Protein AF-X1T6E4-F1 (afdb_monomer)

Solvent-accessible surface area (backbone atoms only — not comparable to full-atom values): 7412 Å² total; per-residue (Å²): 74,67,63,47,79,48,67,65,68,37,75,69,55,88,54,59,63,74,81,40,40,71,64,42,41,77,71,72,50,53,81,62,45,65,73,79,45,44,65,80,38,66,54,50,30,37,75,79,36,68,69,68,45,50,64,54,45,50,55,48,51,76,50,34,44,95,89,18,36,40,38,37,45,39,33,25,34,96,89,43,54,42,60,64,58,48,50,66,66,34,52,91,69,31,45,81,73,50,74,50,77,45,79,48,68,81,73,76,80,82,94,68,97,84,70,64,70,52,46,28,43,32,38,35,34,31,68

Foldseek 3Di:
DQEAADEAAEQQDDCVCVVCVVVVVVVVDDPVCCVPPVCVGPNVVVNVPVLVCLVVLVVRLVPHDPNHKYKYWYFDAPVDDSLVRVQVSNVVRWHFPDKDKDAPCVVPDDDDPDDTRGGIIMMTMTD

Secondary structure (DSSP, 8-state):
--EEEE-PPPTT-S-HHHHTHHHHHHTT--HHHHHH-GGGSHHHHHHH-GGGGHHHHHHHHHHS-TT-EEEEEEEEETTEEHHHHHHHHHTTT--EEEEEEEE-GGG--SS-S---SEEEEEEEEE-

Mean predicted aligned error: 5.6 Å

Structure (mmCIF, N/CA/C/O backbone):
data_AF-X1T6E4-F1
#
_entry.id   AF-X1T6E4-F1
#
loop_
_atom_site.group_PDB
_atom_site.id
_atom_site.type_symbol
_atom_site.label_atom_id
_atom_sit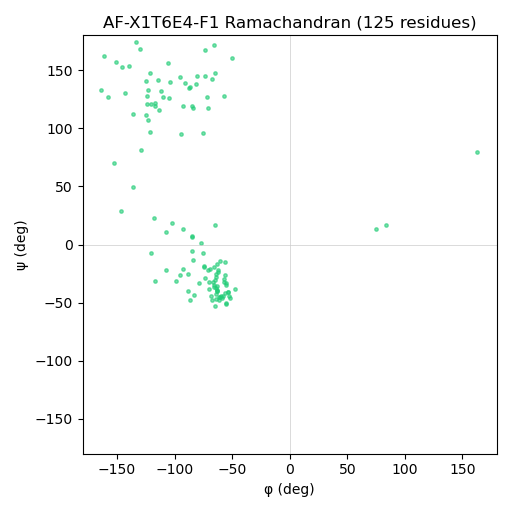e.label_alt_id
_atom_site.label_comp_id
_atom_site.label_asym_id
_atom_site.label_entity_id
_atom_site.label_seq_id
_atom_site.pdbx_PDB_ins_code
_atom_site.Cartn_x
_atom_site.Cartn_y
_atom_site.Cartn_z
_atom_site.occupancy
_atom_site.B_iso_or_equiv
_atom_site.auth_seq_id
_atom_site.auth_comp_id
_atom_site.auth_asym_id
_atom_site.auth_atom_id
_atom_site.pdbx_PDB_model_num
ATOM 1 N N . LEU A 1 1 ? -16.668 4.614 7.232 1.00 96.25 1 LEU A N 1
ATOM 2 C CA . LEU A 1 1 ? -16.405 3.268 6.670 1.00 96.25 1 LEU A CA 1
ATOM 3 C C . LEU A 1 1 ? -16.042 2.331 7.808 1.00 96.25 1 LEU A C 1
ATOM 5 O O . LEU A 1 1 ? -15.272 2.750 8.665 1.00 96.25 1 LEU A O 1
ATOM 9 N N . ASP A 1 2 ? -16.569 1.108 7.819 1.00 98.31 2 ASP A N 1
ATOM 10 C CA . ASP A 1 2 ? -16.185 0.089 8.808 1.00 98.31 2 ASP A CA 1
ATOM 11 C C . ASP A 1 2 ? -14.858 -0.582 8.467 1.00 98.31 2 ASP A C 1
ATOM 13 O O . ASP A 1 2 ? -14.085 -0.912 9.360 1.00 98.31 2 ASP A O 1
ATOM 17 N N . ALA A 1 3 ? -14.573 -0.742 7.175 1.00 98.12 3 ALA A N 1
ATOM 18 C CA . ALA A 1 3 ? -13.314 -1.293 6.719 1.00 98.12 3 ALA A CA 1
ATOM 19 C C . ALA A 1 3 ? -12.841 -0.657 5.409 1.00 98.12 3 ALA A C 1
ATOM 21 O O . ALA A 1 3 ? -13.641 -0.221 4.577 1.00 98.12 3 ALA A O 1
ATOM 22 N N . VAL A 1 4 ? -11.525 -0.650 5.218 1.00 98.19 4 VAL A N 1
ATOM 23 C CA . VAL A 1 4 ? -10.867 -0.486 3.921 1.00 98.19 4 VAL A CA 1
ATOM 24 C C . VAL A 1 4 ? -10.094 -1.774 3.675 1.00 98.19 4 VAL A C 1
ATOM 26 O O . VAL A 1 4 ? -9.247 -2.143 4.478 1.00 98.19 4 VAL A O 1
ATOM 29 N N . VAL A 1 5 ? -10.381 -2.471 2.579 1.00 97.38 5 VAL A N 1
ATOM 30 C CA . VAL A 1 5 ? -9.680 -3.706 2.199 1.00 97.38 5 VAL A CA 1
ATOM 31 C C . VAL A 1 5 ? -9.116 -3.502 0.804 1.00 97.38 5 VAL A C 1
ATOM 33 O O . VAL A 1 5 ? -9.858 -3.176 -0.122 1.00 97.38 5 VAL A O 1
ATOM 36 N N . THR A 1 6 ? -7.799 -3.618 0.646 1.00 94.69 6 THR A N 1
ATOM 37 C CA . THR A 1 6 ? -7.149 -3.335 -0.639 1.00 94.69 6 THR A CA 1
ATOM 38 C C . THR A 1 6 ? -5.878 -4.151 -0.843 1.00 94.69 6 THR A C 1
ATOM 40 O O . THR A 1 6 ? -5.233 -4.588 0.106 1.00 94.69 6 THR A O 1
ATOM 43 N N . SER A 1 7 ? -5.509 -4.319 -2.109 1.00 92.50 7 SER A N 1
ATOM 44 C CA . SER A 1 7 ? -4.253 -4.921 -2.552 1.00 92.50 7 SER A CA 1
ATOM 45 C C . SER A 1 7 ? -3.521 -3.884 -3.414 1.00 92.50 7 SER A C 1
ATOM 47 O O . SER A 1 7 ? -3.908 -3.661 -4.571 1.00 92.50 7 SER A O 1
ATOM 49 N N . PRO A 1 8 ? -2.574 -3.115 -2.842 1.00 92.69 8 PRO A N 1
ATOM 50 C CA . PRO A 1 8 ? -1.764 -2.183 -3.614 1.00 92.69 8 PRO A CA 1
ATOM 51 C C . PRO A 1 8 ? -0.714 -2.940 -4.455 1.00 92.69 8 PRO A C 1
ATOM 53 O O . PRO A 1 8 ? -0.490 -4.132 -4.245 1.00 92.69 8 PRO A O 1
ATOM 56 N N . PRO A 1 9 ? -0.044 -2.278 -5.419 1.00 92.25 9 PRO A N 1
ATOM 57 C CA . PRO A 1 9 ? 0.988 -2.924 -6.222 1.00 92.25 9 PRO A CA 1
ATOM 58 C C . PRO A 1 9 ? 2.099 -3.494 -5.342 1.00 92.25 9 PRO A C 1
ATOM 60 O O . PRO A 1 9 ? 2.695 -2.761 -4.556 1.00 92.25 9 PRO A O 1
ATOM 63 N N . PHE A 1 10 ? 2.433 -4.772 -5.514 1.00 92.31 10 PHE A N 1
ATOM 64 C CA . PHE A 1 10 ? 3.564 -5.369 -4.805 1.00 92.31 10 PHE A CA 1
ATOM 65 C C . PHE A 1 10 ? 4.884 -4.722 -5.235 1.00 92.31 10 PHE A C 1
ATOM 67 O O . PHE A 1 10 ? 5.041 -4.334 -6.395 1.00 92.31 10 PHE A O 1
ATOM 74 N N . PHE A 1 11 ? 5.840 -4.632 -4.308 1.00 90.88 11 PHE A N 1
ATOM 75 C CA . PHE A 1 11 ? 7.113 -3.932 -4.503 1.00 90.88 11 PHE A CA 1
ATOM 76 C C . PHE A 1 11 ? 7.861 -4.382 -5.768 1.00 90.88 11 PHE A C 1
ATOM 78 O O . PHE A 1 11 ? 8.326 -3.555 -6.551 1.00 90.88 11 PHE A O 1
ATOM 85 N N . ASP A 1 12 ? 7.924 -5.694 -6.005 1.00 83.44 12 ASP A N 1
ATOM 86 C CA . ASP A 1 12 ? 8.618 -6.292 -7.151 1.00 83.44 12 ASP A CA 1
ATOM 87 C C . ASP A 1 12 ? 7.710 -6.527 -8.377 1.00 83.44 12 ASP A C 1
ATOM 89 O O . ASP A 1 12 ? 8.106 -7.208 -9.324 1.00 83.44 12 ASP A O 1
ATOM 93 N N . SER A 1 13 ? 6.507 -5.943 -8.405 1.00 79.25 13 SER A N 1
ATOM 94 C CA . SER A 1 13 ? 5.673 -5.962 -9.608 1.00 79.25 13 SER A CA 1
ATOM 95 C C . SER A 1 13 ? 6.305 -5.123 -10.729 1.00 79.25 13 SER A C 1
ATOM 97 O O . SER A 1 13 ? 6.941 -4.084 -10.491 1.00 79.25 13 SER A O 1
ATOM 99 N N . THR A 1 14 ? 6.176 -5.611 -11.964 1.00 70.94 14 THR A N 1
ATOM 100 C CA . THR A 1 14 ? 6.730 -4.986 -13.180 1.00 70.94 14 THR A CA 1
ATOM 101 C C . THR A 1 14 ? 5.661 -4.622 -14.211 1.00 70.94 14 THR A C 1
ATOM 103 O O . THR A 1 14 ? 5.979 -3.995 -15.222 1.00 70.94 14 THR A O 1
ATOM 106 N N . ARG A 1 15 ? 4.405 -5.034 -13.993 1.00 76.38 15 ARG A N 1
ATOM 107 C CA . ARG A 1 15 ? 3.292 -4.898 -14.951 1.00 76.38 15 ARG A CA 1
ATOM 108 C C . ARG A 1 15 ? 1.947 -4.674 -14.257 1.00 76.38 15 ARG A C 1
ATOM 110 O O . ARG A 1 15 ? 0.910 -5.057 -14.802 1.00 76.38 15 ARG A O 1
ATOM 117 N N . PHE A 1 16 ? 1.934 -4.064 -13.066 1.00 84.06 16 PHE A N 1
ATOM 118 C CA . PHE A 1 16 ? 0.690 -3.894 -12.305 1.00 84.06 16 PHE A CA 1
ATOM 119 C C . PHE A 1 16 ? -0.380 -3.164 -13.121 1.00 84.06 16 PHE A C 1
ATOM 121 O O . PHE A 1 16 ? -1.541 -3.575 -13.117 1.00 84.06 16 PHE A O 1
ATOM 128 N N . TYR A 1 17 ? 0.007 -2.120 -13.860 1.00 82.88 17 TYR A N 1
ATOM 129 C CA . TYR A 1 17 ? -0.959 -1.335 -14.623 1.00 82.88 17 TYR A CA 1
ATOM 130 C C . TYR A 1 17 ? -1.620 -2.097 -15.773 1.00 82.88 17 TYR A C 1
ATOM 132 O O . TYR A 1 17 ? -2.789 -1.853 -16.053 1.00 82.88 17 TYR A O 1
ATOM 140 N N . LEU A 1 18 ? -0.913 -3.039 -16.408 1.00 85.06 18 LEU A N 1
ATOM 141 C CA . LEU A 1 18 ? -1.480 -3.866 -17.477 1.00 85.06 18 LEU A CA 1
ATOM 142 C C . LEU A 1 18 ? -2.541 -4.812 -16.912 1.00 85.06 18 LEU A C 1
ATOM 144 O O . LEU A 1 18 ? -3.632 -4.918 -17.463 1.00 85.06 18 LEU A O 1
ATOM 148 N N . ALA A 1 19 ? -2.248 -5.440 -15.770 1.00 86.38 19 ALA A N 1
ATOM 149 C CA . ALA A 1 19 ? -3.185 -6.326 -15.084 1.00 86.38 19 ALA A CA 1
ATOM 150 C C . ALA A 1 19 ? -4.392 -5.582 -14.478 1.00 86.38 19 ALA A C 1
AT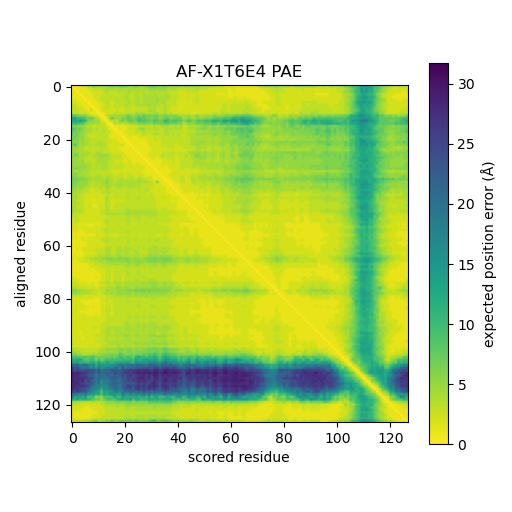OM 152 O O . ALA A 1 19 ? -5.432 -6.187 -14.241 1.00 86.38 19 ALA A O 1
ATOM 153 N N . ASN A 1 20 ? -4.271 -4.271 -14.241 1.00 87.75 20 ASN A N 1
ATOM 154 C CA . ASN A 1 20 ? -5.295 -3.438 -13.602 1.00 87.75 20 ASN A CA 1
ATOM 155 C C . ASN A 1 20 ? -5.809 -2.316 -14.519 1.00 87.75 20 ASN A C 1
ATOM 157 O O . ASN A 1 20 ? -6.318 -1.307 -14.025 1.00 87.75 20 ASN A O 1
ATOM 161 N N . TRP A 1 21 ? -5.682 -2.471 -15.843 1.00 89.81 21 TRP A N 1
ATOM 162 C CA . TRP A 1 21 ? -5.915 -1.384 -16.799 1.00 89.81 21 TRP A CA 1
ATOM 163 C C . TRP A 1 21 ? -7.299 -0.746 -16.655 1.00 89.81 21 TRP A C 1
ATOM 165 O O . TRP A 1 21 ? -7.391 0.465 -16.483 1.00 89.81 21 TRP A O 1
ATOM 175 N N . ILE A 1 22 ? -8.367 -1.553 -16.624 1.00 90.44 22 ILE A N 1
ATOM 176 C CA . ILE A 1 22 ? -9.747 -1.050 -16.508 1.00 90.44 22 ILE A CA 1
ATOM 177 C C . ILE A 1 22 ? -9.922 -0.211 -15.234 1.00 90.44 22 ILE A C 1
ATOM 179 O O . ILE A 1 22 ? -10.479 0.883 -15.283 1.00 90.44 22 ILE A O 1
ATOM 183 N N . ARG A 1 23 ? -9.399 -0.683 -14.094 1.00 89.50 23 ARG A N 1
ATOM 184 C CA . ARG A 1 23 ? -9.473 0.036 -12.813 1.00 89.50 23 ARG A CA 1
ATOM 185 C C . ARG A 1 23 ? -8.760 1.384 -12.890 1.00 89.50 23 ARG A C 1
ATOM 187 O O . ARG A 1 23 ? -9.279 2.378 -12.397 1.00 89.50 23 ARG A O 1
ATOM 194 N N . LEU A 1 24 ? -7.568 1.412 -13.478 1.00 89.56 24 LEU A N 1
ATOM 195 C CA . LEU A 1 24 ? -6.767 2.629 -13.578 1.00 89.56 24 LEU A CA 1
ATOM 196 C C . LEU A 1 24 ? -7.387 3.627 -14.558 1.00 89.56 24 LEU A C 1
ATOM 198 O O . LEU A 1 24 ? -7.429 4.815 -14.251 1.00 89.56 24 LEU A O 1
ATOM 202 N N . TRP A 1 25 ? -7.949 3.140 -15.662 1.00 92.62 25 TRP A N 1
ATOM 203 C CA . TRP A 1 25 ? -8.695 3.958 -16.609 1.00 92.62 25 TRP A CA 1
ATOM 204 C C . TRP A 1 25 ? -9.911 4.632 -15.954 1.00 92.62 25 TRP A C 1
ATOM 206 O O . TRP A 1 25 ? -10.076 5.843 -16.077 1.00 92.62 25 TRP A O 1
ATOM 216 N N . PHE A 1 26 ? -10.688 3.910 -15.135 1.00 93.56 26 PHE A N 1
ATOM 217 C CA . PHE A 1 26 ? -11.773 4.516 -14.341 1.00 93.56 26 PHE A CA 1
ATOM 218 C C . PHE A 1 26 ? -11.290 5.559 -13.321 1.00 93.56 26 PHE A C 1
ATOM 220 O O . PHE A 1 26 ? -12.052 6.442 -12.935 1.00 93.56 26 PHE A O 1
ATOM 227 N N . CYS A 1 27 ? -10.030 5.488 -12.887 1.00 89.44 27 CYS A N 1
ATOM 228 C CA . CYS A 1 27 ? -9.408 6.506 -12.041 1.00 89.44 27 CYS A CA 1
ATOM 229 C C . CYS A 1 27 ? -8.817 7.687 -12.836 1.00 89.44 27 CYS A C 1
ATOM 231 O O . CYS A 1 27 ? -8.149 8.532 -12.240 1.00 89.44 27 CYS A O 1
ATOM 233 N N . GLY A 1 28 ? -9.051 7.754 -14.151 1.00 92.94 28 GLY A N 1
ATOM 234 C CA . GLY A 1 28 ? -8.604 8.841 -15.022 1.00 92.94 28 GLY A CA 1
ATOM 235 C C . GLY A 1 28 ? -7.170 8.703 -15.532 1.00 92.94 28 GLY A C 1
ATOM 236 O O . GLY A 1 28 ? -6.598 9.695 -15.976 1.00 92.94 28 GLY A O 1
ATOM 237 N N . TRP A 1 29 ? -6.571 7.512 -15.447 1.00 92.12 29 TRP A N 1
ATOM 238 C CA . TRP A 1 29 ? -5.241 7.264 -16.001 1.00 92.12 29 TRP A CA 1
ATOM 239 C C . TRP A 1 29 ? -5.309 6.843 -17.464 1.00 92.12 29 TRP A C 1
ATOM 241 O O . TRP A 1 29 ? -6.043 5.926 -17.826 1.00 92.12 29 TRP A O 1
ATOM 251 N N . GLU A 1 30 ? -4.449 7.441 -18.281 1.00 93.19 30 GLU A N 1
ATOM 252 C CA . GLU A 1 30 ? -4.286 7.096 -19.687 1.00 93.19 30 GLU A CA 1
ATOM 253 C C . GLU A 1 30 ? -2.992 6.317 -19.931 1.00 93.19 30 GLU A C 1
ATOM 255 O O . GLU A 1 30 ? -2.005 6.443 -19.206 1.00 93.19 30 GLU A O 1
ATOM 260 N N . SER A 1 31 ? -2.939 5.538 -21.017 1.00 89.56 31 SER A N 1
ATOM 261 C CA . SER A 1 31 ? -1.753 4.730 -21.358 1.00 89.56 31 SER A CA 1
ATOM 262 C C . SER A 1 31 ? -0.491 5.596 -21.501 1.00 89.56 31 SER A C 1
ATOM 264 O O . SER A 1 31 ? 0.620 5.174 -21.166 1.00 89.56 31 SER A O 1
ATOM 266 N N . ARG A 1 32 ? -0.662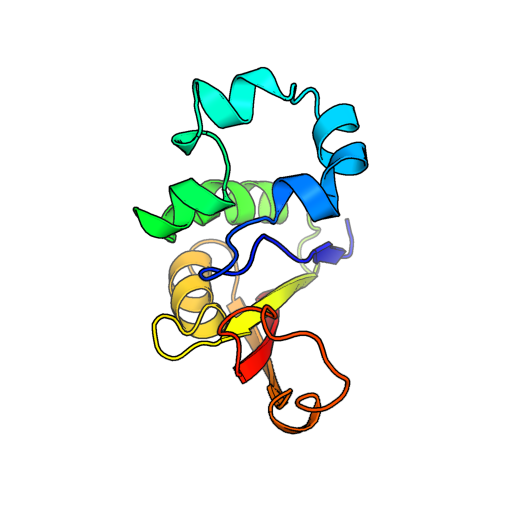 6.844 -21.961 1.00 92.88 32 ARG A N 1
ATOM 267 C CA . ARG A 1 32 ? 0.418 7.828 -22.087 1.00 92.88 32 ARG A CA 1
ATOM 268 C C . ARG A 1 32 ? 1.031 8.193 -20.735 1.00 92.88 32 ARG A C 1
ATOM 270 O O . ARG A 1 32 ? 2.246 8.372 -20.686 1.00 92.88 32 ARG A O 1
ATOM 277 N N . ASP A 1 33 ? 0.241 8.258 -19.666 1.00 92.50 33 ASP A N 1
ATOM 278 C CA . ASP A 1 33 ? 0.714 8.673 -18.341 1.00 92.50 33 ASP A CA 1
ATOM 279 C C . ASP A 1 33 ? 1.756 7.698 -17.787 1.00 92.50 33 ASP A C 1
ATOM 281 O O . ASP A 1 33 ? 2.763 8.123 -17.224 1.00 92.50 33 ASP A O 1
ATOM 285 N N . PHE A 1 34 ? 1.590 6.395 -18.031 1.00 87.44 34 PHE A N 1
ATOM 286 C CA . PHE A 1 34 ? 2.559 5.366 -17.628 1.00 87.44 34 PHE A CA 1
ATOM 287 C C . PHE A 1 34 ? 3.913 5.507 -18.334 1.00 87.44 34 PHE A C 1
ATOM 289 O O . PHE A 1 34 ? 4.934 5.085 -17.795 1.00 87.44 34 PHE A O 1
ATOM 296 N N . LYS A 1 35 ? 3.936 6.114 -19.528 1.00 87.25 35 LYS A N 1
ATOM 297 C CA . LYS A 1 35 ? 5.163 6.349 -20.304 1.00 87.25 35 LYS A CA 1
ATOM 298 C C . LYS A 1 35 ? 5.826 7.675 -19.946 1.00 87.25 35 LYS A C 1
ATOM 300 O O . LYS A 1 35 ? 7.047 7.750 -19.894 1.00 87.25 35 LYS A O 1
ATOM 305 N N . THR A 1 36 ? 5.035 8.725 -19.737 1.00 92.81 36 THR A N 1
ATOM 306 C CA . THR A 1 36 ? 5.544 10.095 -19.565 1.00 92.81 36 THR A CA 1
ATOM 307 C C . THR A 1 36 ? 5.712 10.493 -18.104 1.00 92.81 36 THR A C 1
ATOM 309 O O . THR A 1 36 ? 6.531 11.356 -17.804 1.00 92.81 36 THR A O 1
ATOM 312 N N . GLN A 1 37 ? 4.946 9.891 -17.190 1.00 90.19 37 GLN A N 1
ATOM 313 C CA . GLN A 1 37 ? 4.914 10.244 -15.768 1.00 90.19 37 GLN A CA 1
ATOM 314 C C . GLN A 1 37 ? 4.919 9.003 -14.847 1.00 90.19 37 GLN A C 1
ATOM 316 O O . GLN A 1 37 ? 4.126 8.925 -13.904 1.00 90.19 37 GLN A O 1
ATOM 321 N N . PRO A 1 38 ? 5.840 8.039 -15.054 1.00 86.50 38 PRO A N 1
ATOM 322 C CA . PRO A 1 38 ? 5.863 6.765 -14.330 1.00 86.50 38 PRO A CA 1
ATOM 323 C C . PRO A 1 38 ? 5.911 6.910 -12.797 1.00 86.50 38 PRO A C 1
ATOM 325 O O . PRO A 1 38 ? 5.319 6.120 -12.067 1.00 86.50 38 PRO A O 1
ATOM 328 N N . LEU A 1 39 ? 6.568 7.950 -12.279 1.00 90.12 39 LEU A N 1
ATOM 329 C CA . LEU A 1 39 ? 6.720 8.170 -10.835 1.00 90.12 39 LEU A CA 1
ATOM 330 C C . LEU A 1 39 ? 5.458 8.697 -10.137 1.00 90.12 39 LEU A C 1
ATOM 332 O O . LEU A 1 39 ? 5.425 8.775 -8.908 1.00 90.12 39 LEU A O 1
ATOM 336 N N . ARG A 1 40 ? 4.403 9.041 -10.885 1.00 89.69 40 ARG A N 1
ATOM 337 C CA . ARG A 1 40 ? 3.098 9.356 -10.286 1.00 89.69 40 ARG A CA 1
ATOM 338 C C . ARG A 1 40 ? 2.365 8.106 -9.801 1.00 89.69 40 ARG A C 1
ATOM 340 O O . ARG A 1 40 ? 1.480 8.220 -8.955 1.00 89.69 40 ARG A O 1
ATOM 347 N N . PHE A 1 41 ? 2.742 6.930 -10.296 1.00 88.75 41 PHE A N 1
ATOM 348 C CA . PHE A 1 41 ? 2.119 5.665 -9.933 1.00 88.75 41 PHE A CA 1
ATOM 349 C C . PHE A 1 41 ? 2.762 5.074 -8.689 1.00 88.75 41 PHE A C 1
ATOM 351 O O . PHE A 1 41 ? 3.987 5.003 -8.582 1.00 88.75 41 PHE A O 1
ATOM 358 N N . LEU A 1 42 ? 1.925 4.580 -7.774 1.00 90.00 42 LEU A N 1
ATOM 359 C CA . LEU A 1 42 ? 2.384 3.967 -6.528 1.00 90.00 42 LE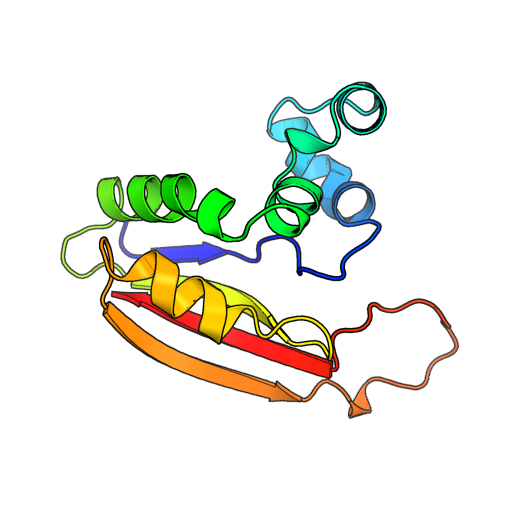U A CA 1
ATOM 360 C C . LEU A 1 42 ? 3.369 2.812 -6.780 1.00 90.00 42 LEU A C 1
ATOM 362 O O . LEU A 1 42 ? 4.342 2.697 -6.046 1.00 90.00 42 LEU A O 1
ATOM 366 N N . GLU A 1 43 ? 3.186 2.040 -7.862 1.00 89.44 43 GLU A N 1
ATOM 367 C CA . GLU A 1 43 ? 4.073 0.930 -8.260 1.00 89.44 43 GLU A CA 1
ATOM 368 C C . GLU A 1 43 ? 5.545 1.345 -8.388 1.00 89.44 43 GLU A C 1
ATOM 370 O O . GLU A 1 43 ? 6.435 0.601 -7.977 1.00 89.44 43 GLU A O 1
ATOM 375 N N . LEU A 1 44 ? 5.809 2.525 -8.954 1.00 90.12 44 LEU A N 1
ATOM 376 C CA . LEU A 1 44 ? 7.169 3.020 -9.179 1.00 90.12 44 LEU A CA 1
ATOM 377 C C . LEU A 1 44 ? 7.601 4.003 -8.093 1.00 90.12 44 LEU A C 1
ATOM 379 O O . LEU A 1 44 ? 8.768 4.016 -7.710 1.00 90.12 44 LEU A O 1
ATOM 383 N N . LYS A 1 45 ? 6.661 4.765 -7.529 1.00 92.19 45 LYS A N 1
ATOM 384 C CA . LYS A 1 45 ? 6.922 5.670 -6.408 1.00 92.19 45 LYS A CA 1
ATOM 385 C C . LYS A 1 45 ? 7.382 4.915 -5.158 1.00 92.19 45 LYS A C 1
ATOM 387 O O . LYS A 1 45 ? 8.316 5.357 -4.493 1.00 92.19 45 LYS A O 1
ATOM 392 N N . GLN A 1 46 ? 6.801 3.746 -4.876 1.00 93.12 46 GLN A N 1
ATOM 393 C CA . GLN A 1 46 ? 7.197 2.926 -3.726 1.00 93.12 46 GLN A CA 1
ATOM 394 C C . GLN A 1 46 ? 8.640 2.411 -3.820 1.00 93.12 46 GLN A C 1
ATOM 396 O O . GLN A 1 46 ? 9.292 2.240 -2.796 1.00 93.12 46 GLN A O 1
ATOM 401 N N . LYS A 1 47 ? 9.169 2.238 -5.042 1.00 91.06 47 LYS A N 1
ATOM 402 C CA . LYS A 1 47 ? 10.566 1.836 -5.279 1.00 91.06 47 LYS A CA 1
ATOM 403 C C . LYS A 1 47 ? 11.561 2.948 -4.942 1.00 91.06 47 LYS A C 1
ATOM 405 O O . LYS A 1 47 ? 12.723 2.654 -4.694 1.00 91.06 47 LYS A O 1
ATOM 410 N N . GLN A 1 48 ? 11.118 4.209 -4.934 1.00 92.75 48 GLN A N 1
ATOM 411 C CA . GLN A 1 48 ? 11.915 5.331 -4.429 1.00 92.75 48 GLN A CA 1
ATOM 412 C C . GLN A 1 48 ? 11.807 5.440 -2.910 1.00 92.75 48 GLN A C 1
ATOM 414 O O . GLN A 1 48 ? 12.802 5.667 -2.230 1.00 92.75 48 GLN A O 1
ATOM 419 N N . SER A 1 49 ? 10.590 5.299 -2.380 1.00 94.12 49 SER A N 1
ATOM 420 C CA . SER A 1 49 ? 10.347 5.234 -0.944 1.00 94.12 49 SER A CA 1
ATOM 421 C C . SER A 1 49 ? 8.959 4.679 -0.633 1.00 94.12 49 SER A C 1
ATOM 423 O O . SER A 1 49 ? 7.940 5.167 -1.144 1.00 94.12 49 SER A O 1
ATOM 425 N N . MET A 1 50 ? 8.899 3.732 0.305 1.00 95.56 50 MET A N 1
ATOM 426 C CA . MET A 1 50 ? 7.642 3.218 0.860 1.00 95.56 50 MET A CA 1
ATOM 427 C C . MET A 1 50 ? 6.844 4.302 1.607 1.00 95.56 50 MET A C 1
ATOM 429 O O . MET A 1 50 ? 5.629 4.182 1.739 1.00 95.56 50 MET A O 1
ATOM 433 N N . ARG A 1 51 ? 7.459 5.440 1.982 1.00 96.56 51 ARG A N 1
ATOM 434 C CA . ARG A 1 51 ? 6.744 6.610 2.541 1.00 96.56 51 ARG A CA 1
ATOM 435 C C . ARG A 1 51 ? 5.701 7.203 1.596 1.00 96.56 51 ARG A C 1
ATOM 437 O O . ARG A 1 51 ? 4.823 7.945 2.019 1.00 96.56 51 ARG A O 1
ATOM 444 N N . SER A 1 52 ? 5.723 6.828 0.318 1.00 95.44 52 SER A N 1
ATOM 445 C CA . SER A 1 52 ? 4.633 7.121 -0.617 1.00 95.44 52 SER A CA 1
ATOM 446 C C . SER A 1 52 ? 3.253 6.609 -0.169 1.00 95.44 52 SER A C 1
ATOM 448 O O . SER A 1 52 ? 2.252 7.095 -0.700 1.00 95.44 52 SER A O 1
ATOM 450 N N . TYR A 1 53 ? 3.191 5.710 0.821 1.00 97.50 53 TYR A N 1
ATOM 451 C CA . TYR A 1 53 ? 1.964 5.252 1.474 1.00 97.50 53 TYR A CA 1
ATOM 452 C C . TYR A 1 53 ? 1.459 6.157 2.610 1.00 97.50 53 TYR A C 1
ATOM 454 O O . TYR A 1 53 ? 0.297 6.025 2.985 1.00 97.50 53 TYR A O 1
ATOM 462 N N . GLU A 1 54 ? 2.238 7.115 3.127 1.00 97.94 54 GLU A N 1
ATOM 463 C CA . GLU A 1 54 ? 1.775 8.043 4.180 1.00 97.94 54 GLU A CA 1
ATOM 464 C C . GLU A 1 54 ? 0.448 8.743 3.816 1.00 97.94 54 GLU A C 1
ATOM 466 O O . GLU A 1 54 ? -0.485 8.729 4.625 1.00 97.94 54 GLU A O 1
ATOM 471 N N . PRO A 1 55 ? 0.263 9.282 2.588 1.00 97.00 55 PRO A N 1
ATOM 472 C CA . PRO A 1 55 ? -1.020 9.857 2.199 1.00 97.00 55 PRO A CA 1
ATOM 473 C C . PRO A 1 55 ? -2.141 8.815 2.143 1.00 97.00 55 PRO A C 1
ATOM 475 O O . PRO A 1 55 ? -3.286 9.165 2.408 1.00 97.00 55 PRO A O 1
ATOM 478 N N . VAL A 1 56 ? -1.834 7.556 1.816 1.00 96.75 56 VAL A N 1
ATOM 479 C CA . VAL A 1 56 ? -2.817 6.463 1.765 1.00 96.75 56 VAL A CA 1
ATOM 480 C C . VAL A 1 56 ? -3.316 6.144 3.173 1.00 96.75 56 VAL A C 1
ATOM 482 O O . VAL A 1 56 ? -4.526 6.112 3.387 1.00 96.75 56 VAL A O 1
ATOM 485 N N . PHE A 1 57 ? -2.409 5.994 4.144 1.00 98.25 57 PHE A N 1
ATOM 486 C CA . PHE A 1 57 ? -2.769 5.763 5.545 1.00 98.25 57 PHE A CA 1
ATOM 487 C C . PHE A 1 57 ? -3.574 6.919 6.124 1.00 98.25 57 PHE A C 1
ATOM 489 O O . PHE A 1 57 ? -4.654 6.701 6.672 1.00 98.25 57 PHE A O 1
ATOM 496 N N . ARG A 1 58 ? -3.114 8.157 5.917 1.00 98.44 58 ARG A N 1
ATOM 4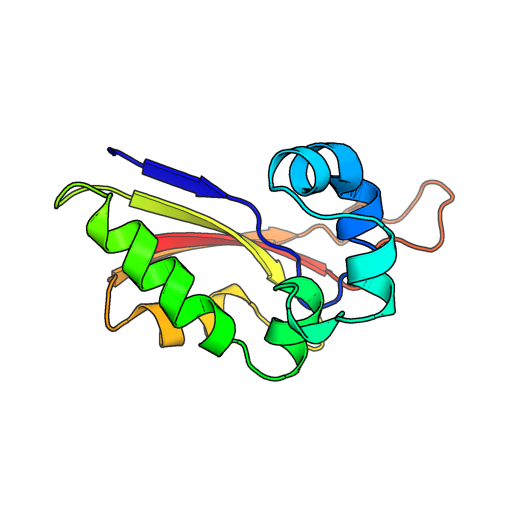97 C CA . ARG A 1 58 ? -3.842 9.349 6.354 1.00 98.44 58 ARG A CA 1
ATOM 498 C C . ARG A 1 58 ? -5.265 9.388 5.795 1.00 98.44 58 ARG A C 1
ATOM 500 O O . ARG A 1 58 ? -6.218 9.535 6.552 1.00 98.44 58 ARG A O 1
ATOM 507 N N . GLN A 1 59 ? -5.420 9.220 4.480 1.00 97.69 59 GLN A N 1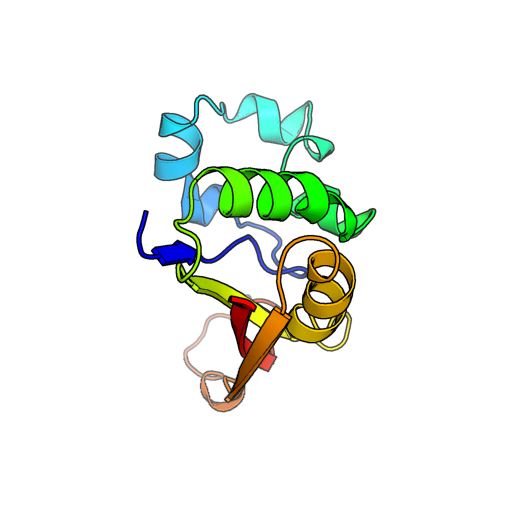
ATOM 508 C CA . GLN A 1 59 ? -6.732 9.273 3.829 1.00 97.69 59 GLN A CA 1
ATOM 509 C C . GLN A 1 59 ? -7.651 8.120 4.258 1.00 97.69 59 GLN A C 1
ATOM 511 O O . GLN A 1 59 ? -8.862 8.327 4.370 1.00 97.69 59 GLN A O 1
ATOM 516 N N . ALA A 1 60 ? -7.102 6.926 4.500 1.00 98.00 60 ALA A N 1
ATOM 517 C CA . ALA A 1 60 ? -7.862 5.808 5.048 1.00 98.00 60 ALA A CA 1
ATOM 518 C C . ALA A 1 60 ? -8.353 6.132 6.464 1.00 98.00 60 ALA A C 1
ATOM 520 O O . ALA A 1 60 ? -9.541 5.975 6.748 1.00 98.00 60 ALA A O 1
ATOM 521 N N . ARG A 1 61 ? -7.477 6.663 7.326 1.00 98.00 61 ARG A N 1
ATOM 522 C CA . ARG A 1 61 ? -7.820 6.997 8.711 1.00 98.00 61 ARG A CA 1
ATOM 523 C C . ARG A 1 61 ? -8.893 8.075 8.811 1.00 98.00 61 ARG A C 1
ATOM 525 O O . ARG A 1 61 ? -9.807 7.930 9.607 1.00 98.00 61 ARG A O 1
ATOM 532 N N . GLU A 1 62 ? -8.828 9.097 7.960 1.00 98.12 62 GLU A N 1
ATOM 533 C CA . GLU A 1 62 ? -9.835 10.168 7.884 1.00 98.12 62 GLU A CA 1
ATOM 534 C C . GLU A 1 62 ? -11.244 9.666 7.497 1.00 98.12 62 GLU A C 1
ATOM 536 O O . GLU A 1 62 ? -12.229 10.349 7.763 1.00 98.12 62 GLU A O 1
ATOM 541 N N . ARG A 1 63 ? -11.365 8.498 6.847 1.00 97.88 63 ARG A N 1
ATOM 542 C CA . ARG A 1 63 ? -12.647 7.948 6.345 1.00 97.88 63 ARG A CA 1
ATOM 543 C C . ARG A 1 63 ? -13.163 6.754 7.142 1.00 97.88 63 ARG A C 1
ATOM 545 O O . ARG A 1 63 ? -14.352 6.411 7.065 1.00 97.88 63 ARG A O 1
ATOM 552 N N . LEU A 1 64 ? -12.268 6.074 7.846 1.00 98.50 64 LEU A N 1
ATOM 553 C CA . LEU A 1 64 ? -12.619 5.002 8.761 1.00 98.50 64 LEU A CA 1
ATOM 554 C C . LEU A 1 64 ? -13.253 5.592 10.020 1.00 98.50 64 LEU A C 1
ATOM 556 O O . LEU A 1 64 ? -12.883 6.667 10.484 1.00 98.50 64 LEU A O 1
ATOM 560 N N . LYS A 1 65 ? -14.225 4.871 10.575 1.00 98.00 65 LYS A N 1
ATOM 561 C CA . LYS A 1 65 ? -14.722 5.155 11.924 1.00 98.00 65 LYS A CA 1
ATOM 562 C C . LYS A 1 65 ? -13.623 4.883 12.965 1.00 98.00 65 LYS A C 1
ATOM 564 O O . LYS A 1 65 ? -12.564 4.335 12.641 1.00 98.00 65 LYS A O 1
ATOM 569 N N . SER A 1 66 ? -13.867 5.254 14.221 1.00 95.31 66 SER A N 1
ATOM 570 C CA . SER A 1 66 ? -12.889 5.103 15.307 1.00 95.31 66 SER A CA 1
ATOM 571 C C . SER A 1 66 ? -12.351 3.677 15.441 1.00 95.31 66 SER A C 1
ATOM 573 O O . SER A 1 66 ? -11.149 3.525 15.596 1.00 95.31 66 SER A O 1
ATOM 575 N N . ASP A 1 67 ? -13.232 2.686 15.306 1.00 96.50 67 ASP A N 1
ATOM 576 C CA . ASP A 1 67 ? -13.025 1.233 15.396 1.00 96.50 67 ASP A CA 1
ATOM 577 C C . ASP A 1 67 ? -12.963 0.551 14.013 1.00 96.50 67 ASP A C 1
ATOM 579 O O . ASP A 1 67 ? -13.211 -0.646 13.883 1.00 96.50 67 ASP A O 1
ATOM 583 N N . GLY A 1 68 ? -12.718 1.322 12.950 1.00 98.12 68 GLY A N 1
ATOM 584 C CA . GLY A 1 68 ? -12.660 0.804 11.587 1.00 98.12 68 GLY A CA 1
ATOM 585 C C . GLY A 1 68 ? -11.312 0.159 11.266 1.00 98.12 68 GLY A C 1
ATOM 586 O O . GLY A 1 68 ? -10.274 0.660 11.685 1.00 98.12 68 GLY A O 1
ATOM 587 N N . VAL A 1 69 ? -11.326 -0.907 10.465 1.00 98.31 69 VAL A N 1
ATOM 588 C CA . VAL A 1 69 ? -10.130 -1.714 10.165 1.00 98.31 69 VAL A CA 1
ATOM 589 C C . VAL A 1 69 ? -9.589 -1.411 8.767 1.00 98.31 69 VAL A C 1
ATOM 591 O O . VAL A 1 69 ? -10.344 -1.276 7.803 1.00 98.31 69 VAL A O 1
ATOM 594 N N . PHE A 1 70 ? -8.269 -1.347 8.621 1.00 98.62 70 PHE A N 1
ATOM 595 C CA . PHE A 1 70 ? -7.598 -1.265 7.328 1.00 98.62 70 PHE A CA 1
ATOM 596 C C . PHE A 1 70 ? -6.792 -2.545 7.075 1.00 98.62 70 PHE A C 1
ATOM 598 O O . PHE A 1 70 ? -5.844 -2.847 7.793 1.00 98.62 70 PHE A O 1
ATOM 605 N N . VAL A 1 71 ? -7.183 -3.304 6.049 1.00 98.44 71 VAL A N 1
ATOM 606 C CA . VAL A 1 71 ? -6.531 -4.553 5.643 1.00 98.44 71 VAL A CA 1
ATOM 607 C C . VAL A 1 71 ? -5.806 -4.366 4.315 1.00 98.44 71 VAL A C 1
ATOM 609 O O . VAL A 1 71 ? -6.398 -3.942 3.314 1.00 98.44 71 VAL A O 1
ATOM 612 N N . LEU A 1 72 ? -4.523 -4.717 4.304 1.00 98.25 72 LEU A N 1
ATOM 613 C CA . LEU A 1 72 ? -3.649 -4.647 3.140 1.00 98.25 72 LEU A CA 1
ATOM 614 C C . LEU A 1 72 ? -3.171 -6.045 2.760 1.00 98.25 72 LEU A C 1
ATOM 616 O O . LEU A 1 72 ? -2.477 -6.694 3.538 1.00 98.25 72 LEU A O 1
ATOM 620 N N . HIS A 1 73 ? -3.500 -6.485 1.547 1.00 96.56 73 HIS A N 1
ATOM 621 C CA . HIS A 1 73 ? -2.871 -7.654 0.932 1.00 96.56 73 HIS A CA 1
ATOM 622 C C . HIS A 1 73 ? -1.582 -7.219 0.237 1.00 96.56 73 HIS A C 1
ATOM 624 O O . HIS A 1 73 ? -1.614 -6.370 -0.650 1.00 96.56 73 HIS A O 1
ATOM 630 N N . LEU A 1 74 ? -0.453 -7.765 0.668 1.00 95.75 74 LEU A N 1
ATOM 631 C CA . LEU A 1 74 ? 0.895 -7.320 0.333 1.00 95.75 74 LEU A CA 1
ATOM 632 C C . LEU A 1 74 ? 1.761 -8.498 -0.126 1.00 95.75 74 LEU A C 1
ATOM 634 O O . LEU A 1 74 ? 1.402 -9.664 0.037 1.00 95.75 74 LEU A O 1
ATOM 638 N N . GLY A 1 75 ? 2.924 -8.181 -0.692 1.00 92.81 75 GLY A N 1
ATOM 639 C CA . GLY A 1 75 ? 3.911 -9.172 -1.102 1.00 92.81 75 GLY A CA 1
ATOM 640 C C . GLY A 1 75 ? 5.197 -9.060 -0.293 1.00 92.81 75 GLY A C 1
ATOM 641 O O . GLY A 1 75 ? 5.691 -7.960 -0.049 1.00 92.81 75 GLY A O 1
ATOM 642 N N . LYS A 1 76 ? 5.783 -10.207 0.041 1.00 92.50 76 LYS A N 1
ATOM 643 C CA . LYS A 1 76 ? 7.150 -10.323 0.552 1.00 92.50 76 LYS A CA 1
ATOM 644 C C . LYS A 1 76 ? 8.025 -11.016 -0.482 1.00 92.50 76 LYS A C 1
ATOM 646 O O . LYS A 1 76 ? 7.661 -12.033 -1.070 1.00 92.50 76 LYS A O 1
ATOM 651 N N . SER A 1 77 ? 9.180 -10.419 -0.720 1.00 89.75 77 SER A N 1
ATOM 652 C CA . SER A 1 77 ? 10.203 -10.874 -1.661 1.00 89.75 77 SER A CA 1
ATOM 653 C C . SER A 1 77 ? 11.572 -10.811 -0.990 1.00 89.75 77 SER A C 1
ATOM 655 O O . SER A 1 77 ? 11.709 -10.242 0.092 1.00 89.75 77 SER A O 1
ATOM 657 N N . VAL A 1 78 ? 12.612 -11.309 -1.664 1.00 87.44 78 VAL A N 1
ATOM 658 C CA . VAL A 1 78 ? 14.003 -11.174 -1.188 1.00 87.44 78 VAL A CA 1
ATOM 659 C C . VAL A 1 78 ? 14.401 -9.705 -0.991 1.00 87.44 78 VAL A C 1
ATOM 661 O O . VAL A 1 78 ? 15.231 -9.400 -0.143 1.00 87.44 78 VAL A O 1
ATOM 664 N N . LYS A 1 79 ? 13.821 -8.785 -1.771 1.00 89.81 79 LYS A N 1
ATOM 665 C CA . LYS A 1 79 ? 14.186 -7.365 -1.732 1.00 89.81 79 LYS A CA 1
ATOM 666 C C . LYS A 1 79 ? 13.402 -6.541 -0.719 1.00 89.81 79 LYS A C 1
ATOM 668 O O . LYS A 1 79 ? 13.856 -5.462 -0.361 1.00 89.81 79 LYS A O 1
ATOM 673 N N . CYS A 1 80 ? 12.196 -6.973 -0.361 1.00 93.00 80 CYS A N 1
ATOM 674 C CA . CYS A 1 80 ? 11.284 -6.160 0.434 1.00 93.00 80 CYS A CA 1
ATOM 675 C C . CYS A 1 80 ? 10.248 -7.031 1.147 1.00 93.00 80 CYS A C 1
ATOM 677 O O . CYS A 1 80 ? 9.530 -7.805 0.503 1.00 93.00 80 CYS A O 1
ATOM 679 N N . ASN A 1 81 ? 10.160 -6.845 2.465 1.00 95.81 81 ASN A N 1
ATOM 680 C CA . ASN A 1 81 ? 9.060 -7.276 3.316 1.00 95.81 81 ASN A CA 1
ATOM 681 C C . ASN A 1 81 ? 8.083 -6.101 3.464 1.00 95.81 81 ASN A C 1
ATOM 683 O O . ASN A 1 81 ? 8.288 -5.208 4.285 1.00 95.81 81 ASN A O 1
ATOM 687 N N . MET A 1 82 ? 7.043 -6.060 2.629 1.00 96.69 82 MET A N 1
ATOM 688 C CA . MET A 1 82 ? 6.154 -4.898 2.592 1.00 96.69 82 MET A CA 1
ATOM 689 C C . MET A 1 82 ? 5.364 -4.722 3.887 1.00 96.69 82 MET A C 1
ATOM 691 O O . MET A 1 82 ? 5.141 -3.581 4.279 1.00 96.69 82 MET A O 1
ATOM 695 N N . ALA A 1 83 ? 4.930 -5.803 4.546 1.00 97.56 83 ALA A N 1
ATOM 696 C CA . ALA A 1 83 ? 4.172 -5.681 5.790 1.00 97.56 83 ALA A CA 1
ATOM 697 C C . ALA A 1 83 ? 5.006 -5.033 6.902 1.00 97.56 83 ALA A C 1
ATOM 699 O O . ALA A 1 83 ? 4.487 -4.185 7.619 1.00 97.56 83 ALA A O 1
ATOM 700 N N . GLU A 1 84 ? 6.290 -5.373 7.008 1.00 97.62 84 GLU A N 1
ATOM 701 C CA . GLU A 1 84 ? 7.216 -4.782 7.982 1.00 97.62 84 GLU A CA 1
ATOM 702 C C . GLU A 1 84 ? 7.443 -3.285 7.714 1.00 97.62 84 GLU A C 1
ATOM 704 O O . GLU A 1 84 ? 7.179 -2.452 8.580 1.00 97.62 84 GLU A O 1
ATOM 709 N N . GLU A 1 85 ? 7.814 -2.927 6.482 1.00 97.69 85 GLU A N 1
ATOM 710 C CA . GLU A 1 85 ? 8.037 -1.531 6.071 1.00 97.69 85 GLU A CA 1
ATOM 711 C C . GLU A 1 85 ? 6.786 -0.660 6.266 1.00 97.69 85 GLU A C 1
ATOM 713 O O . GLU A 1 85 ? 6.836 0.451 6.800 1.00 97.69 85 GLU A O 1
ATOM 718 N N . LEU A 1 86 ? 5.628 -1.165 5.835 1.00 98.25 86 LEU A N 1
ATOM 719 C CA . LEU A 1 86 ? 4.369 -0.432 5.919 1.00 98.25 86 LEU A CA 1
ATOM 720 C C . LEU A 1 86 ? 3.825 -0.354 7.344 1.00 98.25 86 LEU A C 1
ATOM 722 O O . LEU A 1 86 ? 3.180 0.640 7.670 1.00 98.25 86 LEU A O 1
ATOM 726 N N . SER A 1 87 ? 4.115 -1.340 8.195 1.00 98.31 87 SER A N 1
ATOM 727 C CA . SER A 1 87 ? 3.771 -1.291 9.620 1.00 98.31 87 SER A CA 1
ATOM 728 C C . SER A 1 87 ? 4.436 -0.107 10.310 1.00 98.31 87 SER A C 1
ATOM 730 O O . SER A 1 87 ? 3.771 0.630 11.034 1.00 98.31 87 SER A O 1
ATOM 732 N N . GLU A 1 88 ? 5.724 0.124 10.044 1.00 98.31 88 GLU A N 1
ATOM 733 C CA . GLU A 1 88 ? 6.467 1.256 10.605 1.00 98.31 88 GLU A CA 1
ATOM 734 C C . GLU A 1 88 ? 5.914 2.603 10.130 1.00 98.31 88 GLU A C 1
ATOM 736 O O . GLU A 1 88 ? 5.729 3.526 10.925 1.00 98.31 88 GLU A O 1
ATOM 741 N N . ILE A 1 89 ? 5.590 2.706 8.841 1.00 98.31 89 ILE A N 1
ATOM 742 C CA . ILE A 1 89 ? 5.057 3.934 8.237 1.00 98.31 89 ILE A CA 1
ATOM 743 C C . ILE A 1 89 ? 3.631 4.227 8.718 1.00 98.31 89 ILE A C 1
ATOM 745 O O . ILE A 1 89 ? 3.260 5.392 8.844 1.00 98.31 89 ILE A O 1
ATOM 749 N N . ALA A 1 90 ? 2.827 3.200 9.001 1.00 98.25 90 ALA A N 1
ATOM 750 C CA . ALA A 1 90 ? 1.435 3.356 9.415 1.00 98.25 90 ALA A CA 1
ATOM 751 C C . ALA A 1 90 ? 1.262 3.853 10.862 1.00 98.25 90 ALA A C 1
ATOM 753 O O . ALA A 1 90 ? 0.196 4.385 11.178 1.00 98.25 90 ALA A O 1
ATOM 754 N N . LYS A 1 91 ? 2.290 3.736 11.719 1.00 98.00 91 LYS A N 1
ATOM 755 C CA . LYS A 1 91 ? 2.240 4.060 13.163 1.00 98.00 91 LYS A CA 1
ATOM 756 C C . LYS A 1 91 ? 1.595 5.404 13.534 1.00 98.00 91 LYS A C 1
ATOM 758 O O . LYS A 1 91 ? 0.900 5.441 14.547 1.00 98.00 91 LYS A O 1
ATOM 763 N N . PRO A 1 92 ? 1.777 6.509 12.781 1.00 98.19 92 PRO A N 1
ATOM 764 C CA . PRO A 1 92 ? 1.129 7.778 13.113 1.00 98.19 92 PRO A CA 1
ATOM 765 C C . PRO A 1 92 ? -0.402 7.749 13.000 1.00 98.19 92 PRO A C 1
ATOM 767 O O . PRO A 1 92 ? -1.066 8.621 13.555 1.00 98.19 92 PRO A O 1
ATOM 770 N N . TRP A 1 93 ? -0.963 6.785 12.265 1.00 98.12 93 TRP A N 1
ATOM 771 C CA . TRP A 1 93 ? -2.397 6.695 11.985 1.00 98.12 93 TRP A CA 1
ATOM 772 C C . TRP A 1 93 ? -3.052 5.443 12.554 1.00 98.12 93 TRP A C 1
ATOM 774 O O . TRP A 1 93 ? -4.229 5.504 12.893 1.00 98.12 93 TRP A O 1
ATOM 784 N N . PHE A 1 94 ? -2.324 4.331 12.646 1.00 98.25 94 PHE A N 1
ATOM 785 C CA . PHE A 1 94 ? -2.880 3.036 13.019 1.00 98.25 94 PHE A CA 1
ATOM 786 C C . PHE A 1 94 ? -1.962 2.263 13.956 1.00 98.25 94 PHE A C 1
ATOM 788 O O . PHE A 1 94 ? -0.735 2.379 13.904 1.00 98.25 94 PHE A O 1
ATOM 795 N N . ARG A 1 95 ? -2.571 1.388 14.751 1.00 98.06 95 ARG A N 1
ATOM 796 C CA . ARG A 1 95 ? -1.889 0.302 15.437 1.00 98.06 95 ARG A CA 1
ATOM 797 C C . ARG A 1 95 ? -1.903 -0.942 14.550 1.00 98.06 95 ARG A C 1
ATOM 799 O O . ARG A 1 95 ? -2.921 -1.283 13.953 1.00 98.06 95 ARG A O 1
ATOM 806 N N . VAL A 1 96 ? -0.783 -1.660 14.520 1.00 98.38 96 VAL A N 1
ATOM 807 C CA . VAL A 1 96 ? -0.726 -2.999 13.921 1.00 98.38 96 VAL A CA 1
ATOM 808 C C . VAL A 1 96 ? -1.480 -3.971 14.822 1.00 98.38 96 VAL A C 1
ATOM 810 O O . VAL A 1 96 ? -1.114 -4.152 15.986 1.00 98.38 96 VAL A O 1
ATOM 813 N N . MET A 1 97 ? -2.554 -4.551 14.294 1.00 97.94 97 MET A N 1
ATOM 814 C CA . MET A 1 97 ? -3.346 -5.564 14.986 1.00 97.94 97 MET A CA 1
ATOM 815 C C . MET A 1 97 ? -2.762 -6.954 14.763 1.00 97.94 97 MET A C 1
ATOM 817 O O . MET A 1 97 ? -2.603 -7.694 15.729 1.00 97.94 97 MET A O 1
ATOM 821 N N . ASP A 1 98 ? -2.447 -7.289 13.509 1.00 97.88 98 ASP A N 1
ATOM 822 C CA . ASP A 1 98 ? -1.884 -8.588 13.137 1.00 97.88 98 ASP A CA 1
ATOM 823 C C . ASP A 1 98 ? -1.196 -8.540 11.760 1.00 97.88 98 ASP A C 1
ATOM 825 O O . ASP A 1 98 ? -1.453 -7.638 10.951 1.00 97.88 98 ASP A O 1
ATOM 829 N N . VAL A 1 99 ? -0.343 -9.530 11.491 1.00 97.69 99 VAL A N 1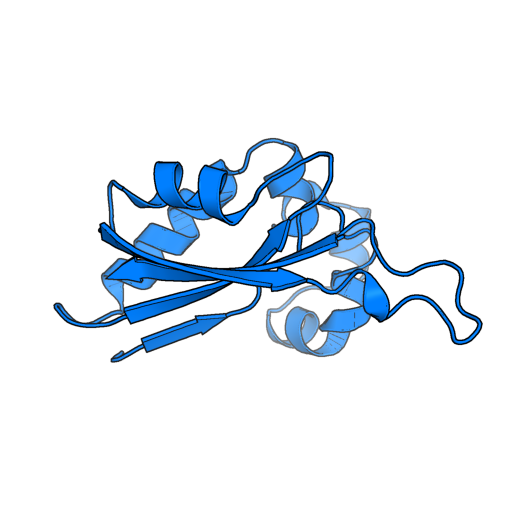
ATOM 830 C CA . VAL A 1 99 ? 0.276 -9.782 10.186 1.00 97.69 99 VAL A CA 1
ATOM 831 C C . VAL A 1 99 ? 0.219 -11.277 9.885 1.00 97.69 99 VAL A C 1
ATOM 833 O O . VAL A 1 99 ? 0.931 -12.068 10.500 1.00 97.69 99 VAL A O 1
ATOM 836 N N . PHE A 1 100 ? -0.576 -11.663 8.888 1.00 95.62 100 PHE A N 1
ATOM 837 C CA . PHE A 1 100 ? -0.621 -13.046 8.407 1.00 95.62 100 PHE A CA 1
ATOM 838 C C . PHE A 1 100 ? 0.307 -13.237 7.213 1.00 95.62 100 PHE A C 1
ATOM 840 O O . PHE A 1 100 ? 0.411 -12.355 6.362 1.00 95.62 100 PHE A O 1
ATOM 847 N N . GLU A 1 101 ? 0.934 -14.408 7.118 1.00 93.94 101 GLU A N 1
ATOM 848 C CA . GLU A 1 101 ? 1.756 -14.808 5.977 1.00 93.94 101 GLU A CA 1
ATOM 849 C C . GLU A 1 101 ? 1.230 -16.123 5.386 1.00 93.94 101 GLU A C 1
ATOM 851 O O . GLU A 1 101 ? 0.985 -17.088 6.108 1.00 93.94 101 GLU A O 1
ATOM 856 N N . GLU A 1 102 ? 1.086 -16.170 4.065 1.00 88.25 102 GLU A N 1
ATOM 857 C CA . GLU A 1 102 ? 0.764 -17.375 3.304 1.00 88.25 102 GLU A CA 1
ATOM 858 C C . GLU A 1 102 ? 1.886 -17.630 2.293 1.00 88.25 102 GLU A C 1
ATOM 860 O O . GLU A 1 102 ? 2.186 -16.786 1.440 1.00 88.25 102 GLU A O 1
ATOM 865 N N . SER A 1 103 ? 2.533 -18.794 2.389 1.00 81.88 103 SER A N 1
ATOM 866 C CA . SER A 1 103 ? 3.579 -19.159 1.435 1.00 81.88 103 SER A CA 1
ATOM 867 C C . SER A 1 103 ? 2.970 -19.495 0.080 1.00 81.88 103 SER A C 1
ATOM 869 O O . SER A 1 103 ? 2.125 -20.379 -0.028 1.00 81.88 103 SER A O 1
ATOM 871 N N . VAL A 1 104 ? 3.473 -18.847 -0.969 1.00 75.62 104 VAL A N 1
ATOM 872 C CA . VAL A 1 104 ? 3.103 -19.138 -2.362 1.00 75.62 104 VAL A CA 1
ATOM 873 C C . VAL A 1 104 ? 4.225 -19.851 -3.119 1.00 75.62 104 VAL A C 1
ATOM 875 O O . VAL A 1 104 ? 4.134 -20.051 -4.330 1.00 75.62 104 VAL A O 1
ATOM 878 N N . SER A 1 105 ? 5.260 -20.309 -2.402 1.00 66.69 105 SER A N 1
ATOM 879 C CA . SER A 1 105 ? 6.388 -21.069 -2.959 1.00 66.69 105 SER A CA 1
ATOM 880 C C . SER A 1 105 ? 5.958 -22.336 -3.706 1.00 66.69 105 SER A C 1
ATOM 882 O O . SER A 1 105 ? 6.654 -22.783 -4.608 1.00 66.69 105 SER A O 1
ATOM 884 N N . HIS A 1 106 ? 4.804 -22.912 -3.355 1.00 57.47 106 HIS A N 1
ATOM 885 C CA . HIS A 1 106 ? 4.283 -24.140 -3.963 1.00 57.47 106 HIS A CA 1
ATOM 886 C C . HIS A 1 106 ? 3.480 -23.919 -5.255 1.00 57.47 106 HIS A C 1
ATOM 888 O O . HIS A 1 106 ? 3.109 -24.891 -5.907 1.00 57.47 106 HIS A O 1
ATOM 894 N N . CYS A 1 107 ? 3.220 -22.671 -5.662 1.00 52.19 107 CYS A N 1
ATOM 895 C CA . CYS A 1 107 ? 2.521 -22.370 -6.919 1.00 52.19 107 CYS A CA 1
ATOM 896 C C . CYS A 1 107 ? 3.453 -22.341 -8.149 1.00 52.19 107 CYS A C 1
ATOM 898 O O . CYS A 1 107 ? 3.014 -22.008 -9.257 1.00 52.19 107 CYS A O 1
ATOM 900 N N . GLU A 1 108 ? 4.727 -22.707 -7.985 1.00 49.12 108 GLU A N 1
ATOM 901 C CA . GLU A 1 108 ? 5.629 -23.012 -9.091 1.00 49.12 108 GLU A CA 1
ATOM 902 C C . GLU A 1 108 ? 5.300 -24.389 -9.674 1.00 49.12 108 GLU A C 1
ATOM 904 O O . GLU A 1 108 ? 5.759 -25.393 -9.144 1.00 49.12 108 GLU A O 1
ATOM 909 N N . SER A 1 109 ? 4.498 -24.454 -10.746 1.00 46.41 109 SER A N 1
ATOM 910 C CA . SER A 1 109 ? 4.697 -25.378 -11.890 1.00 46.41 109 SER A CA 1
ATOM 911 C C . SER A 1 109 ? 3.443 -25.550 -12.757 1.00 46.41 109 SER A C 1
ATOM 913 O O . SER A 1 109 ? 2.794 -26.575 -12.695 1.00 46.41 109 SER A O 1
ATOM 915 N N . HIS A 1 110 ? 3.150 -24.600 -13.656 1.00 42.25 110 HIS A N 1
ATOM 916 C CA . HIS A 1 110 ? 2.472 -24.895 -14.937 1.00 42.25 110 HIS A CA 1
ATOM 917 C C . HIS A 1 110 ? 2.869 -23.853 -16.002 1.00 42.25 110 HIS A C 1
ATOM 919 O O . HIS A 1 110 ? 2.086 -22.990 -16.389 1.00 42.25 110 HIS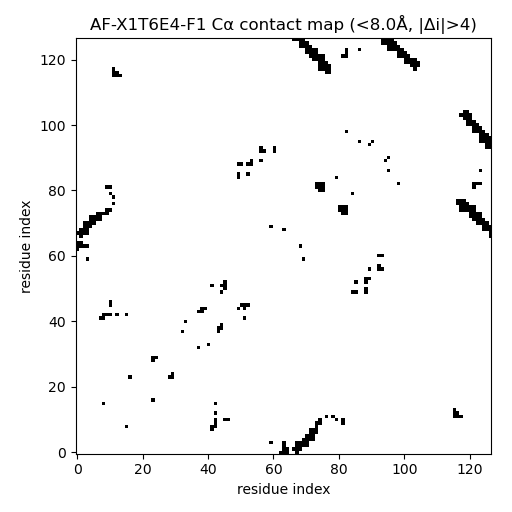 A O 1
ATOM 925 N N . GLY A 1 111 ? 4.126 -23.913 -16.457 1.00 44.06 111 GLY A N 1
ATOM 926 C CA . GLY A 1 111 ? 4.508 -23.456 -17.803 1.00 44.06 111 GLY A CA 1
ATOM 927 C C . GLY A 1 111 ? 4.592 -21.951 -18.098 1.00 44.06 111 GLY A C 1
ATOM 928 O O . GLY A 1 111 ? 4.679 -21.598 -19.269 1.00 44.06 111 GLY A O 1
ATOM 929 N N . ILE A 1 112 ? 4.593 -21.058 -17.101 1.00 43.62 112 ILE A N 1
ATOM 930 C CA . ILE A 1 112 ? 4.795 -19.611 -17.321 1.00 43.62 112 ILE A CA 1
ATOM 931 C C . ILE A 1 112 ? 5.963 -19.120 -16.458 1.00 43.62 112 ILE A C 1
ATOM 933 O O . ILE A 1 112 ? 5.852 -19.077 -15.237 1.00 43.62 112 ILE A O 1
ATOM 937 N N . THR A 1 113 ? 7.072 -18.749 -17.105 1.00 40.56 113 THR A N 1
ATOM 938 C CA . THR A 1 113 ? 8.363 -18.370 -16.488 1.00 40.56 113 THR A CA 1
ATOM 939 C C . THR A 1 113 ? 8.394 -16.953 -15.896 1.00 40.56 113 THR A C 1
ATOM 941 O O . THR A 1 113 ? 9.420 -16.531 -15.377 1.00 40.56 113 THR A O 1
ATOM 944 N N . ASP A 1 114 ? 7.296 -16.197 -15.950 1.00 44.38 114 ASP A N 1
ATOM 945 C CA . ASP A 1 114 ? 7.255 -14.820 -15.443 1.00 44.38 114 ASP A CA 1
ATOM 946 C C . ASP A 1 114 ? 6.055 -14.629 -14.506 1.00 44.38 114 ASP A C 1
ATOM 948 O O . ASP A 1 114 ? 4.981 -14.165 -14.895 1.00 44.38 114 ASP A O 1
ATOM 952 N N . LYS A 1 115 ? 6.221 -15.054 -13.252 1.00 49.31 115 LYS A N 1
ATOM 953 C CA . LYS A 1 115 ? 5.355 -14.668 -12.132 1.00 49.31 115 LYS A CA 1
ATOM 954 C C . LYS A 1 115 ? 6.268 -14.062 -11.066 1.00 49.31 115 LYS A C 1
ATOM 956 O O . LYS A 1 115 ? 7.314 -14.623 -10.771 1.00 49.31 115 LYS A O 1
ATOM 961 N N . GLY A 1 116 ? 5.929 -12.856 -10.606 1.00 55.34 116 GLY A N 1
ATOM 962 C CA . GLY A 1 116 ? 6.816 -11.954 -9.860 1.00 55.34 116 GLY A CA 1
ATOM 963 C C . GLY A 1 116 ? 7.555 -12.582 -8.671 1.00 55.34 116 GLY A C 1
ATOM 964 O O . GLY A 1 116 ? 7.140 -13.593 -8.124 1.00 55.34 116 GLY A O 1
ATOM 965 N N . LYS A 1 117 ? 8.640 -11.928 -8.233 1.00 64.75 117 LYS A N 1
ATOM 966 C CA . LYS A 1 117 ? 9.594 -12.385 -7.193 1.00 64.75 117 LYS A CA 1
ATOM 967 C C . LYS A 1 117 ? 9.024 -12.524 -5.767 1.00 64.75 117 LYS A C 1
ATOM 969 O O . LYS A 1 117 ? 9.781 -12.519 -4.797 1.00 64.75 117 LYS A O 1
ATOM 974 N N . VAL A 1 118 ? 7.706 -12.560 -5.623 1.00 66.56 118 VAL A N 1
ATOM 975 C CA . VAL A 1 118 ? 7.023 -12.658 -4.336 1.00 66.56 118 VAL A CA 1
ATOM 976 C C . VAL A 1 118 ? 6.958 -14.123 -3.939 1.00 66.56 118 VAL A C 1
ATOM 978 O O . VAL A 1 118 ? 6.362 -14.933 -4.639 1.00 66.56 118 VAL A O 1
ATOM 981 N N . SER A 1 119 ? 7.591 -14.453 -2.820 1.00 74.56 119 SER A N 1
ATOM 982 C CA . SER A 1 119 ? 7.615 -15.808 -2.266 1.00 74.56 119 SER A CA 1
ATOM 983 C C . SER A 1 119 ? 6.500 -16.040 -1.245 1.00 74.56 119 SER A C 1
ATOM 985 O O . SER A 1 119 ? 6.128 -17.185 -0.989 1.00 74.56 119 SER A O 1
ATOM 987 N N . VAL A 1 120 ? 5.962 -14.961 -0.668 1.00 85.44 120 VAL A N 1
ATOM 988 C CA . VAL A 1 120 ? 4.973 -14.997 0.414 1.00 85.44 120 VAL A CA 1
ATOM 989 C C . VAL A 1 120 ? 3.960 -13.869 0.221 1.00 85.44 120 VAL A C 1
ATOM 991 O O . VAL A 1 120 ? 4.334 -12.708 0.030 1.00 85.44 120 VAL A O 1
ATOM 994 N N . HIS A 1 121 ? 2.674 -14.204 0.281 1.00 92.56 121 HIS A N 1
ATOM 995 C CA . HIS A 1 121 ? 1.604 -13.222 0.427 1.00 92.56 121 HIS A CA 1
ATOM 996 C C . HIS A 1 121 ? 1.478 -12.830 1.897 1.00 92.56 121 HIS A C 1
ATOM 998 O O . HIS A 1 121 ? 1.547 -13.683 2.776 1.00 92.56 121 HIS A O 1
ATOM 1004 N N . GLN A 1 122 ? 1.289 -11.542 2.163 1.00 95.81 122 GLN A N 1
ATOM 1005 C CA . GLN A 1 122 ? 1.110 -11.021 3.514 1.00 95.81 122 GLN A CA 1
ATOM 1006 C C . GLN A 1 122 ? -0.234 -10.305 3.634 1.00 95.81 122 GLN A C 1
ATOM 1008 O O . GLN A 1 122 ? -0.684 -9.662 2.686 1.00 95.81 122 GLN A O 1
ATOM 1013 N N . TYR A 1 123 ? -0.848 -10.364 4.810 1.00 97.44 123 TYR A N 1
ATOM 1014 C CA . TYR A 1 123 ? -2.046 -9.603 5.149 1.00 97.44 123 TYR A CA 1
ATOM 1015 C C . TYR A 1 123 ? -1.759 -8.769 6.392 1.00 97.44 123 TYR A C 1
ATOM 1017 O O . TYR A 1 123 ? -1.654 -9.312 7.488 1.00 97.44 123 TYR A O 1
ATOM 1025 N N . LEU A 1 124 ? -1.613 -7.457 6.215 1.00 98.44 124 LEU A N 1
ATOM 1026 C CA . LEU A 1 124 ? -1.391 -6.502 7.299 1.00 98.44 124 LEU A CA 1
ATOM 1027 C C . LEU A 1 124 ? -2.738 -5.937 7.761 1.00 98.44 124 LEU A C 1
ATOM 1029 O O . LEU A 1 124 ? -3.449 -5.318 6.964 1.00 98.44 124 LEU A O 1
ATOM 1033 N N . LEU A 1 125 ? -3.075 -6.151 9.033 1.00 98.44 125 LEU A N 1
ATOM 1034 C CA . LEU A 1 125 ? -4.294 -5.650 9.665 1.00 98.44 125 LEU A CA 1
ATOM 1035 C C . LEU A 1 125 ? -3.963 -4.472 10.582 1.00 98.44 125 LEU A C 1
ATOM 1037 O O . LEU A 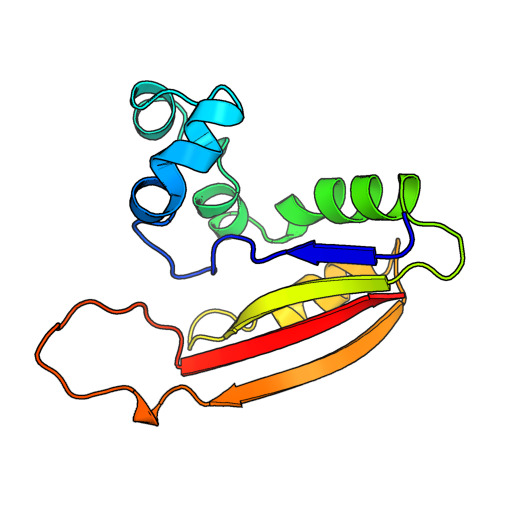1 125 ? -3.134 -4.576 11.488 1.00 98.44 125 LEU A O 1
ATOM 1041 N N . LEU A 1 126 ? -4.653 -3.360 10.356 1.00 98.38 126 LEU A N 1
ATOM 1042 C CA . LEU A 1 126 ? -4.459 -2.092 11.047 1.00 98.38 126 LEU A CA 1
ATOM 1043 C C . LEU A 1 126 ? -5.781 -1.609 11.660 1.00 98.38 126 LEU A C 1
ATOM 1045 O O . LEU A 1 126 ? -6.827 -1.719 11.016 1.00 98.38 126 LEU A O 1
ATOM 1049 N N . GLY A 1 127 ? -5.721 -1.039 12.865 1.00 95.75 127 GLY A N 1
ATOM 1050 C CA . GLY A 1 127 ? -6.869 -0.488 13.601 1.00 95.75 127 GLY A CA 1
ATOM 1051 C C . GLY A 1 127 ? -6.530 0.769 14.385 1.00 95.75 127 GLY A C 1
ATOM 1052 O O . GLY A 1 127 ? -5.328 0.995 14.658 1.00 95.75 127 GLY A O 1
#

InterPro domains:
  IPR029063 S-adenosyl-L-methionine-dependent methyltransferase superfamily [G3DSA:3.40.50.150] (1-123)
  IPR029063 S-adenosyl-L-methionine-dependent methyltransferase superfamily [SSF53335] (2-117)

pLDDT: mean 88.57, std 14.39, range [40.56, 98.62]

Nearest PDB structures (foldseek):
  1yb2-assembly1_A-2  TM=6.488E-01  e=1.346E-02  Thermoplasma acidophilum DSM 1728
  3p2k-assembly3_C  TM=5.659E-01  e=7.989E-02  Escherichia coli
  7oek-assembly1_B  TM=6.101E-01  e=1.650E-01  Homo sapiens
  5l6e-assembly1_B  TM=6.024E-01  e=2.619E-01  Homo sapiens
  8pwb-assembly1_B  TM=6.190E-01  e=5.065E-01  Homo sapiens

Organism: NCBI:txid412755

Radius of gyration: 15.36 Å; Cα contacts (8 Å, |Δi|>4): 187; chains: 1; bounding box: 31×36×38 Å

Sequence (127 aa):
LDAVVTSPPFFDSTRFYLANWIRLWFCGWESRDFKTQPLRFLELKQKQSMRSYEPVFRQARERLKSDGVFVLHLGKSVKCNMAEELSEIAKPWFRVMDVFEESVSHCESHGITDKGKVSVHQYLLLG